Protein AF-N8VJD1-F1 (afdb_monomer_lite)

Secondary structure (DSSP, 8-state):
--HHHHHHHHHHHHHHSGGGGS-GGGTEETTTTEESSHHHHHHHHHHHHHHHHHHHHHHHHHHHHHHHHHHHHHHHHHTSPTT-----SS--HHHHHHHHHHHHHHHHTT----HHHHHHHHHHHHHHHHHTT--

Sequence (135 aa):
MDIQKEREEFELSFKETDFYKMNLVNCFCFIADRYVWDEVQAAWEMWQTAIARMKVQINTLDEMLLNQGEALAQAKTQAVPEGFVVVPKEPTDEMWSSGIDAYTDAMEDNKALPAASINDIYKAMIEAAQEQTND

Radius of gyration: 31.7 Å; chains: 1; bounding box: 65×32×77 Å

InterPro domains:
  IPR058601 Phage PhiTE, phiTE_015-like [PF26207] 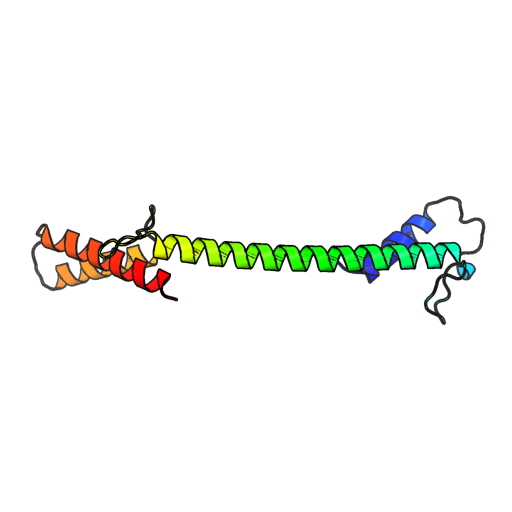(7-108)

Foldseek 3Di:
DDPVVVVVVVVVVVVPDPPPVDDPVQQADPVVRAGNDVVVRVVVVVVVVVVVVVVVVVVVVVVVVVVVVVVVLVVVVVVAPPPDADDDPDQDPQLVVQLVVLLVVCVVVVVPDDVVSNVSSVVSSRVSVVVVSVD

Organism: NCBI:txid70346

pLDDT: mean 77.65, std 11.92, range [39.59, 93.94]

Structure (mmCIF, N/CA/C/O backbone):
data_AF-N8VJD1-F1
#
_entry.id   AF-N8VJD1-F1
#
loop_
_atom_site.group_PDB
_atom_site.id
_atom_site.type_symbol
_atom_site.label_atom_id
_atom_site.label_alt_id
_atom_site.label_comp_id
_atom_site.label_asym_id
_atom_site.label_entity_id
_atom_site.label_seq_id
_atom_site.pdbx_PDB_ins_code
_atom_site.Cartn_x
_atom_site.Cartn_y
_atom_site.Cartn_z
_atom_site.occupancy
_atom_site.B_iso_or_equiv
_atom_site.auth_seq_id
_atom_site.auth_comp_id
_atom_site.auth_asym_id
_atom_site.auth_atom_id
_atom_site.pdbx_PDB_model_num
ATOM 1 N N . MET A 1 1 ? 7.849 5.106 -7.343 1.00 66.00 1 MET A N 1
ATOM 2 C CA . MET A 1 1 ? 9.012 4.702 -8.160 1.00 66.00 1 MET A CA 1
ATOM 3 C C . MET A 1 1 ? 9.124 5.672 -9.319 1.00 66.00 1 MET A C 1
ATOM 5 O O . MET A 1 1 ? 8.161 5.785 -10.076 1.00 66.00 1 MET A O 1
ATOM 9 N N . ASP A 1 2 ? 10.232 6.404 -9.389 1.00 82.62 2 ASP A N 1
ATOM 10 C CA . ASP A 1 2 ? 10.493 7.427 -10.404 1.00 82.62 2 ASP A CA 1
ATOM 11 C C . ASP A 1 2 ? 11.299 6.808 -11.553 1.00 82.62 2 ASP A C 1
ATOM 13 O O . ASP A 1 2 ? 12.456 6.432 -11.382 1.00 82.62 2 ASP A O 1
ATOM 17 N N . ILE A 1 3 ? 10.656 6.668 -12.711 1.00 74.19 3 ILE A N 1
ATOM 18 C CA . ILE A 1 3 ? 11.227 5.989 -13.881 1.00 74.19 3 ILE A CA 1
ATOM 19 C C . ILE A 1 3 ? 12.392 6.791 -14.469 1.00 74.19 3 ILE A C 1
ATOM 21 O O . ILE A 1 3 ? 13.333 6.200 -14.996 1.00 74.19 3 ILE A O 1
ATOM 25 N N . GLN A 1 4 ? 12.354 8.122 -14.363 1.00 78.25 4 GLN A N 1
ATOM 26 C CA . GLN A 1 4 ? 13.412 8.971 -14.896 1.00 78.25 4 GLN A CA 1
ATOM 27 C C . GLN A 1 4 ? 14.697 8.784 -14.092 1.00 78.25 4 GLN A C 1
ATOM 29 O O . GLN A 1 4 ? 15.771 8.619 -14.662 1.00 78.25 4 GLN A O 1
ATOM 34 N N . LYS A 1 5 ? 14.562 8.702 -12.766 1.00 88.19 5 LYS A N 1
ATOM 35 C CA . LYS A 1 5 ? 15.685 8.438 -11.870 1.00 88.19 5 LYS A CA 1
ATOM 36 C C . LYS A 1 5 ? 16.297 7.049 -12.088 1.00 88.19 5 LYS A C 1
ATOM 38 O O . LYS A 1 5 ? 17.514 6.930 -12.169 1.00 88.19 5 LYS A O 1
ATOM 43 N N . GLU A 1 6 ? 15.480 6.001 -12.218 1.00 82.94 6 GLU A N 1
ATOM 44 C CA . GLU A 1 6 ? 15.999 4.643 -12.470 1.00 82.94 6 GLU A CA 1
ATOM 45 C C . GLU A 1 6 ? 16.696 4.534 -13.833 1.00 82.94 6 GLU A C 1
ATOM 47 O O . GLU A 1 6 ? 17.709 3.846 -13.961 1.00 82.94 6 GLU A O 1
ATOM 52 N N . ARG A 1 7 ? 16.210 5.267 -14.841 1.00 80.44 7 ARG A N 1
ATOM 53 C CA . ARG A 1 7 ? 16.892 5.399 -16.132 1.00 80.44 7 ARG A CA 1
ATOM 54 C C . ARG A 1 7 ? 18.255 6.081 -15.986 1.00 80.44 7 ARG A C 1
ATOM 56 O O . ARG A 1 7 ? 19.234 5.593 -16.542 1.00 80.44 7 ARG A O 1
ATOM 63 N N . GLU A 1 8 ? 18.336 7.174 -15.232 1.00 84.12 8 GLU A N 1
ATOM 64 C CA . GLU A 1 8 ? 19.597 7.881 -14.974 1.00 84.12 8 GLU A CA 1
ATOM 65 C C . GLU A 1 8 ? 20.619 6.995 -14.242 1.00 84.12 8 GLU A C 1
ATOM 67 O O . GLU A 1 8 ? 21.797 6.993 -14.598 1.00 84.12 8 GLU A O 1
ATOM 72 N N . GLU A 1 9 ? 20.176 6.202 -13.262 1.00 85.50 9 GLU A N 1
ATOM 73 C CA . GLU A 1 9 ? 21.017 5.238 -12.538 1.00 85.50 9 GLU A CA 1
ATOM 74 C C . GLU A 1 9 ? 21.482 4.086 -13.442 1.00 85.50 9 GLU A C 1
ATOM 76 O O . GLU A 1 9 ? 22.658 3.714 -13.421 1.00 85.50 9 GLU A O 1
ATOM 81 N N . PHE A 1 10 ? 20.597 3.561 -14.293 1.00 79.88 10 PHE A N 1
ATOM 82 C CA . PHE A 1 10 ? 20.950 2.562 -15.299 1.00 79.88 10 PHE A CA 1
ATOM 83 C C . PHE A 1 10 ? 22.002 3.112 -16.271 1.00 79.88 10 PHE A C 1
ATOM 85 O O . PHE A 1 10 ? 23.049 2.492 -16.457 1.00 79.88 10 PHE A O 1
ATOM 92 N N . GLU A 1 11 ? 21.797 4.314 -16.817 1.00 73.44 11 GLU A N 1
ATOM 93 C CA . GLU A 1 11 ? 22.758 5.001 -17.689 1.00 73.44 11 GLU A CA 1
ATOM 94 C C . GLU A 1 11 ? 24.095 5.312 -16.983 1.00 73.44 11 GLU A C 1
ATOM 96 O O . GLU A 1 11 ? 25.154 5.277 -17.618 1.00 73.44 11 GLU A O 1
ATOM 101 N N . LEU A 1 12 ? 24.076 5.596 -15.676 1.00 81.25 12 LEU A N 1
ATOM 102 C CA . LEU A 1 12 ? 25.278 5.787 -14.859 1.00 81.25 12 LEU A CA 1
ATOM 103 C C . LEU A 1 12 ? 26.046 4.476 -14.654 1.00 81.25 12 LEU A C 1
ATOM 105 O O . LEU A 1 12 ? 27.268 4.484 -14.747 1.00 81.25 12 LEU A O 1
ATOM 109 N N . SER A 1 13 ? 25.351 3.355 -14.450 1.00 76.44 13 SER A N 1
ATOM 110 C CA . SER A 1 13 ? 25.985 2.039 -14.288 1.00 76.44 13 SER A CA 1
ATOM 111 C C . SER A 1 13 ? 26.771 1.615 -15.528 1.00 76.44 13 SER A C 1
ATOM 113 O O . SER A 1 13 ? 27.829 0.995 -15.409 1.00 76.44 13 SER A O 1
ATOM 115 N N . PHE A 1 14 ? 26.317 2.029 -16.720 1.00 67.56 14 PHE A N 1
ATOM 116 C CA . PHE A 1 14 ? 27.133 1.876 -17.913 1.00 67.56 14 PHE A CA 1
ATOM 117 C C . PHE A 1 14 ? 28.430 2.651 -17.728 1.00 67.56 14 PHE A C 1
ATOM 119 O O . PHE A 1 14 ? 29.459 1.999 -17.820 1.00 67.56 14 PHE A O 1
ATOM 126 N N . LYS A 1 15 ? 28.408 3.946 -17.343 1.00 66.62 15 LYS A N 1
ATOM 127 C CA . LYS A 1 15 ? 29.587 4.855 -17.230 1.00 66.62 15 LYS A CA 1
ATOM 128 C C . LYS A 1 15 ? 30.773 4.297 -16.450 1.00 66.62 15 LYS A C 1
ATOM 130 O O . LYS A 1 15 ? 31.898 4.729 -16.687 1.00 66.62 15 LYS A O 1
ATOM 135 N N . GLU A 1 16 ? 30.530 3.341 -15.568 1.00 70.31 16 GLU A N 1
ATOM 136 C CA . GLU A 1 16 ? 31.531 2.732 -14.696 1.00 70.31 16 GLU A CA 1
ATOM 137 C C . GLU A 1 16 ? 32.146 1.433 -15.254 1.00 70.31 16 GLU A C 1
ATOM 139 O O . GLU A 1 16 ? 33.220 1.022 -14.818 1.00 70.31 16 GLU A O 1
ATOM 144 N N . THR A 1 17 ? 31.512 0.779 -16.231 1.00 62.62 17 THR A N 1
ATOM 145 C CA . THR A 1 17 ? 31.995 -0.482 -16.826 1.00 62.62 17 THR A CA 1
ATOM 146 C C . THR A 1 17 ? 32.899 -0.219 -18.025 1.00 62.62 17 THR A C 1
ATOM 148 O O . THR A 1 17 ? 32.482 0.487 -18.918 1.00 62.62 17 THR A O 1
ATOM 151 N N . ASP A 1 18 ? 34.087 -0.830 -18.134 1.00 57.50 18 ASP A N 1
ATOM 152 C CA . ASP A 1 18 ? 35.136 -0.606 -19.172 1.00 57.50 18 ASP A CA 1
ATOM 153 C C . ASP A 1 18 ? 34.720 -0.776 -20.669 1.00 57.50 18 ASP A C 1
ATOM 155 O O . ASP A 1 18 ? 35.545 -0.729 -21.586 1.00 57.50 18 ASP A O 1
ATOM 159 N N . PHE A 1 19 ? 33.423 -0.921 -20.946 1.00 54.84 19 PHE A N 1
ATOM 160 C CA . PHE A 1 19 ? 32.763 -0.807 -22.250 1.00 54.84 19 PHE A CA 1
ATOM 161 C C . PHE A 1 19 ? 32.973 0.576 -22.935 1.00 54.84 19 PHE A C 1
ATOM 163 O O . PHE A 1 19 ? 32.690 0.723 -24.124 1.00 54.84 19 PHE A O 1
ATOM 170 N N . TYR A 1 20 ? 33.539 1.575 -22.229 1.00 53.47 20 TYR A N 1
ATOM 171 C CA . TYR A 1 20 ? 33.726 2.995 -22.635 1.00 53.47 20 TYR A CA 1
ATOM 172 C C . TYR A 1 20 ? 34.718 3.273 -23.754 1.00 53.47 20 TYR A C 1
ATOM 174 O O . TYR A 1 20 ? 34.872 4.425 -24.167 1.00 53.47 20 TYR A O 1
ATOM 182 N N . LYS A 1 21 ? 35.384 2.259 -24.304 1.00 54.88 21 LYS A N 1
ATOM 183 C CA . LYS A 1 21 ? 36.213 2.478 -25.497 1.00 54.88 21 LYS A CA 1
ATOM 184 C C . LYS A 1 21 ? 35.382 2.701 -26.767 1.00 54.88 21 LYS A C 1
ATOM 186 O O . LYS A 1 21 ? 35.946 3.122 -27.774 1.00 54.88 21 LYS A O 1
ATOM 191 N N . MET A 1 22 ? 34.061 2.495 -26.728 1.00 52.66 22 MET A N 1
ATOM 192 C CA . MET A 1 22 ? 33.146 2.877 -27.806 1.00 52.66 22 MET A CA 1
ATOM 193 C C . MET A 1 22 ? 32.262 4.065 -27.398 1.00 52.66 22 MET A C 1
ATOM 195 O O . MET A 1 22 ? 31.471 4.009 -26.468 1.00 52.66 22 MET A O 1
ATOM 199 N N . ASN A 1 23 ? 32.457 5.160 -28.125 1.00 58.25 23 ASN A N 1
ATOM 200 C CA . ASN A 1 23 ? 31.817 6.473 -28.055 1.00 58.25 23 ASN A CA 1
ATOM 201 C C . ASN A 1 23 ? 30.340 6.484 -27.568 1.00 58.25 23 ASN A C 1
ATOM 203 O O . ASN A 1 23 ? 29.434 6.121 -28.317 1.00 58.25 23 ASN A O 1
ATOM 207 N N . LEU A 1 24 ? 30.102 6.998 -26.350 1.00 52.69 24 LEU A N 1
ATOM 208 C CA . LEU A 1 24 ? 28.784 7.241 -25.716 1.00 52.69 24 LEU A CA 1
ATOM 209 C C . LEU A 1 24 ? 27.759 7.952 -26.613 1.00 52.69 24 LEU A C 1
ATOM 211 O O . LEU A 1 24 ? 26.556 7.774 -26.439 1.00 52.69 24 LEU A O 1
ATOM 215 N N . VAL A 1 25 ? 28.235 8.751 -27.572 1.00 54.75 25 VAL A N 1
ATOM 216 C CA . VAL A 1 25 ? 27.403 9.486 -28.539 1.00 54.75 25 VAL A CA 1
ATOM 217 C C . VAL A 1 25 ? 26.523 8.540 -29.377 1.00 54.75 25 VAL A C 1
ATOM 219 O O . VAL A 1 25 ? 25.526 8.976 -29.942 1.00 54.75 25 VAL A O 1
ATOM 222 N N . ASN A 1 26 ? 26.841 7.241 -29.412 1.00 60.66 26 ASN A N 1
ATOM 223 C CA . ASN A 1 26 ? 26.168 6.256 -30.254 1.00 60.66 26 ASN A CA 1
ATOM 224 C C . ASN A 1 26 ? 25.273 5.256 -29.507 1.00 60.66 26 ASN A C 1
ATOM 226 O O . ASN A 1 26 ? 24.785 4.346 -30.165 1.00 60.66 26 ASN A O 1
ATOM 230 N N . CYS A 1 27 ? 25.057 5.361 -28.189 1.00 68.88 27 CYS A N 1
ATOM 231 C CA . CYS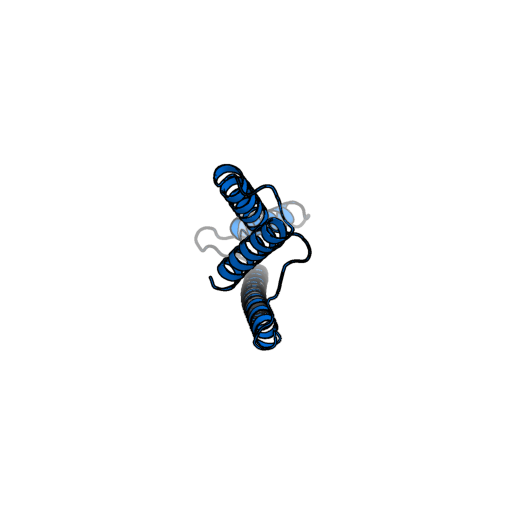 A 1 27 ? 24.271 4.352 -27.453 1.00 68.88 27 CYS A CA 1
ATOM 232 C C . CYS A 1 27 ? 22.801 4.745 -27.249 1.00 68.88 27 CYS A C 1
ATOM 234 O O . CYS A 1 27 ? 21.933 3.875 -27.285 1.00 68.88 27 CYS A O 1
ATOM 236 N N . PHE A 1 28 ? 22.507 6.038 -27.082 1.00 72.06 28 PHE A N 1
ATOM 237 C CA . PHE A 1 28 ? 21.145 6.557 -26.932 1.00 72.06 28 PHE A CA 1
ATOM 238 C C . PHE A 1 28 ? 20.898 7.720 -27.895 1.00 72.06 28 PHE A C 1
ATOM 240 O O . PHE A 1 28 ? 21.647 8.696 -27.918 1.00 72.06 28 PHE A O 1
ATOM 247 N N . CYS A 1 29 ? 19.842 7.625 -28.698 1.00 74.69 29 CYS A N 1
ATOM 248 C CA . CYS A 1 29 ? 19.427 8.677 -29.611 1.00 74.69 29 CYS A CA 1
ATOM 249 C C . CYS A 1 29 ? 18.390 9.565 -28.923 1.00 74.69 29 CYS A C 1
ATOM 251 O O . CYS A 1 29 ? 17.211 9.225 -28.886 1.00 74.69 29 CYS A O 1
ATOM 253 N N . PHE A 1 30 ? 18.810 10.731 -28.429 1.00 73.88 30 PHE A N 1
ATOM 254 C CA . PHE A 1 30 ? 17.910 11.694 -27.778 1.00 73.88 30 PHE A CA 1
ATOM 255 C C . PHE A 1 30 ? 16.802 12.222 -28.699 1.00 73.88 30 PHE A C 1
ATOM 257 O O . PHE A 1 30 ? 15.726 12.557 -28.223 1.00 73.88 30 PHE A O 1
ATOM 264 N N . ILE A 1 31 ? 17.042 12.277 -30.015 1.00 76.62 31 ILE A N 1
ATOM 265 C CA . ILE A 1 31 ? 16.034 12.731 -30.990 1.00 76.62 31 ILE A CA 1
ATOM 266 C C . ILE A 1 31 ? 14.903 11.706 -31.119 1.00 76.62 31 ILE A C 1
ATOM 268 O O . ILE A 1 31 ? 13.744 12.080 -31.266 1.00 76.62 31 ILE A O 1
ATOM 272 N N . ALA A 1 32 ? 15.245 10.419 -31.082 1.00 79.62 32 ALA A N 1
ATOM 273 C CA . ALA A 1 32 ? 14.292 9.326 -31.240 1.00 79.62 32 ALA A CA 1
ATOM 274 C C . ALA A 1 32 ? 13.846 8.712 -29.900 1.00 79.62 32 ALA A C 1
ATOM 276 O O . ALA A 1 32 ? 13.076 7.759 -29.918 1.00 79.62 32 ALA A O 1
ATOM 277 N N . ASP A 1 33 ? 14.362 9.225 -28.778 1.00 82.56 33 ASP A N 1
ATOM 278 C CA . ASP A 1 33 ? 14.176 8.725 -27.408 1.00 82.56 33 ASP A CA 1
ATOM 279 C C . ASP A 1 33 ? 14.268 7.190 -27.290 1.00 82.56 33 ASP A C 1
ATOM 281 O O . ASP A 1 33 ? 13.426 6.527 -26.691 1.00 82.56 33 ASP A O 1
ATOM 285 N N . ARG A 1 34 ? 15.314 6.610 -27.892 1.00 83.44 34 ARG A N 1
ATOM 286 C CA . ARG A 1 34 ? 15.580 5.162 -27.870 1.00 83.44 34 ARG A CA 1
ATOM 287 C C . ARG A 1 34 ? 17.064 4.851 -27.799 1.00 83.44 34 ARG A C 1
ATOM 289 O O . ARG A 1 34 ? 17.898 5.629 -28.273 1.00 83.44 34 ARG A O 1
ATOM 296 N N . TYR A 1 35 ? 17.390 3.659 -27.316 1.00 83.06 35 TYR A N 1
ATOM 297 C CA . TYR A 1 35 ? 18.722 3.104 -27.491 1.00 83.06 35 TYR A CA 1
ATOM 298 C C . TYR A 1 35 ? 18.974 2.803 -28.977 1.00 83.06 35 TYR A C 1
ATOM 300 O O . TYR A 1 35 ? 18.089 2.398 -29.741 1.00 83.06 35 TYR A O 1
ATOM 308 N N . VAL A 1 36 ? 20.198 3.090 -29.413 1.00 82.44 36 VAL A N 1
ATOM 309 C CA . VAL A 1 36 ? 20.642 2.897 -30.800 1.00 82.44 36 VAL A CA 1
ATOM 310 C C . VAL A 1 36 ? 20.872 1.415 -31.081 1.00 82.44 36 VAL A C 1
ATOM 312 O O . VAL A 1 36 ? 20.634 0.968 -32.198 1.00 82.44 36 VAL A O 1
ATOM 315 N N . TRP A 1 37 ? 21.308 0.657 -30.074 1.00 82.75 37 TRP A N 1
ATOM 316 C CA . TRP A 1 37 ? 21.485 -0.789 -30.165 1.00 82.75 37 TRP A CA 1
ATOM 317 C C . TRP A 1 37 ? 20.184 -1.500 -29.823 1.00 82.75 37 TRP A C 1
ATOM 319 O O . TRP A 1 37 ? 19.624 -1.299 -28.742 1.00 82.75 37 TRP A O 1
ATOM 329 N N . ASP A 1 38 ? 19.719 -2.332 -30.749 1.00 85.69 38 ASP A N 1
ATOM 330 C CA . ASP A 1 38 ? 18.425 -2.998 -30.644 1.00 85.69 38 ASP A CA 1
ATOM 331 C C . ASP A 1 38 ? 18.382 -3.969 -29.453 1.00 85.69 38 ASP A C 1
ATOM 333 O O . ASP A 1 38 ? 17.343 -4.097 -28.814 1.00 85.69 38 ASP A O 1
ATOM 337 N N . GLU 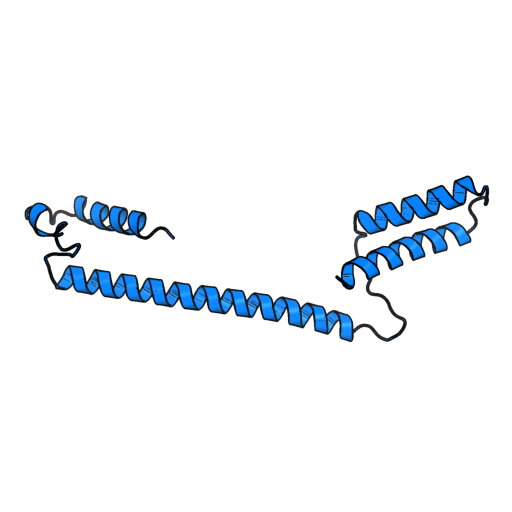A 1 39 ? 19.503 -4.593 -29.076 1.00 84.25 39 GLU A N 1
ATOM 338 C CA . GLU A 1 39 ? 19.573 -5.473 -27.904 1.00 84.25 39 GLU A CA 1
ATOM 339 C C . GLU A 1 39 ? 19.373 -4.704 -26.595 1.00 84.25 39 GLU A C 1
ATOM 341 O O . GLU A 1 39 ? 18.680 -5.174 -25.692 1.00 84.25 39 GLU A O 1
ATOM 346 N N . VAL A 1 40 ? 19.957 -3.505 -26.496 1.00 81.75 40 VAL A N 1
ATOM 347 C CA . VAL A 1 40 ? 19.820 -2.641 -25.314 1.00 81.75 40 VAL A CA 1
ATOM 348 C C . VAL A 1 40 ? 18.407 -2.069 -25.247 1.00 81.75 40 VAL A C 1
ATOM 350 O O . VAL A 1 40 ? 17.803 -2.065 -24.176 1.00 81.75 40 VAL A O 1
ATOM 353 N N . GLN A 1 41 ? 17.851 -1.661 -26.391 1.00 87.94 41 GLN A N 1
ATOM 354 C CA . GLN A 1 41 ? 16.462 -1.217 -26.482 1.00 87.94 41 GLN A CA 1
ATOM 355 C C . GLN A 1 41 ? 15.495 -2.332 -26.064 1.00 87.94 41 GLN A C 1
ATOM 357 O O . GLN A 1 41 ? 14.619 -2.102 -25.234 1.00 87.94 41 GLN A O 1
ATOM 362 N N . ALA A 1 42 ? 15.685 -3.550 -26.574 1.00 88.69 42 ALA A N 1
ATOM 363 C CA . ALA A 1 42 ? 14.846 -4.691 -26.231 1.00 88.69 42 ALA A CA 1
ATOM 364 C C . ALA A 1 42 ? 14.937 -5.040 -24.737 1.00 88.69 42 ALA A C 1
ATOM 366 O O . ALA A 1 42 ? 13.914 -5.281 -24.097 1.00 88.69 42 ALA A O 1
ATOM 367 N N . ALA A 1 43 ? 16.141 -5.033 -24.155 1.00 85.19 43 ALA A N 1
ATOM 368 C CA . ALA A 1 43 ? 16.321 -5.268 -22.724 1.00 85.19 43 ALA A CA 1
ATOM 369 C C . ALA A 1 43 ? 15.616 -4.198 -21.872 1.00 85.19 43 ALA A C 1
ATOM 371 O O . ALA A 1 43 ? 14.960 -4.529 -20.881 1.00 85.19 43 ALA A O 1
ATOM 372 N N . TRP A 1 44 ? 15.702 -2.930 -22.281 1.00 86.75 44 TRP A N 1
ATOM 373 C CA . TRP A 1 44 ? 15.014 -1.823 -21.623 1.00 86.75 44 TRP A CA 1
ATOM 374 C C . TRP A 1 44 ? 13.487 -1.970 -21.689 1.00 86.75 44 TRP A C 1
ATOM 376 O O . TRP A 1 44 ? 12.813 -1.881 -20.663 1.00 86.75 44 TRP A O 1
ATOM 386 N N . GLU A 1 45 ? 12.929 -2.287 -22.858 1.00 91.19 45 GLU A N 1
ATOM 387 C CA . GLU A 1 45 ? 11.486 -2.508 -23.035 1.00 91.19 45 GLU A CA 1
ATOM 388 C C . GLU A 1 45 ? 10.971 -3.707 -22.220 1.00 91.19 45 GLU A C 1
ATOM 390 O O . GLU A 1 45 ? 9.894 -3.646 -21.610 1.00 91.19 45 GLU A O 1
ATOM 395 N N . MET A 1 46 ? 11.749 -4.795 -22.150 1.00 90.19 46 MET A N 1
ATOM 396 C CA . MET A 1 46 ? 11.435 -5.950 -21.303 1.00 90.19 46 MET A CA 1
ATOM 397 C C . MET A 1 46 ? 11.395 -5.563 -19.824 1.00 90.19 46 MET A C 1
ATOM 399 O O . MET A 1 46 ? 10.469 -5.952 -19.107 1.00 90.19 46 MET A O 1
ATOM 403 N N . TRP A 1 47 ? 12.368 -4.775 -19.370 1.00 89.56 47 TRP A N 1
ATOM 404 C CA . TRP A 1 47 ? 12.413 -4.277 -18.001 1.00 89.56 47 TRP A CA 1
ATOM 405 C C . TRP A 1 47 ? 11.219 -3.362 -17.687 1.00 89.56 47 TRP A C 1
ATOM 407 O O . TRP A 1 47 ? 10.520 -3.592 -16.698 1.00 89.56 47 TRP A O 1
ATOM 417 N N . GLN A 1 48 ? 10.896 -2.406 -18.565 1.00 88.00 48 GLN A N 1
ATOM 418 C CA . GLN A 1 48 ? 9.725 -1.533 -18.406 1.00 88.00 48 GLN A CA 1
ATOM 419 C C . GLN A 1 48 ? 8.421 -2.338 -18.314 1.00 88.00 48 GLN A C 1
ATOM 421 O O . GLN A 1 48 ? 7.574 -2.070 -17.457 1.00 88.00 48 GLN A O 1
ATOM 426 N N . THR A 1 49 ? 8.278 -3.367 -19.153 1.00 93.94 49 THR A N 1
ATOM 427 C CA . THR A 1 49 ? 7.121 -4.271 -19.140 1.00 93.94 49 THR A CA 1
ATOM 428 C C . THR A 1 49 ? 7.025 -5.044 -17.823 1.00 93.94 49 THR A C 1
ATOM 430 O O . THR A 1 49 ? 5.939 -5.168 -17.249 1.00 93.94 49 THR A O 1
ATOM 433 N N . ALA A 1 50 ? 8.152 -5.542 -17.308 1.00 90.75 50 ALA A N 1
ATOM 434 C CA . ALA A 1 50 ? 8.199 -6.237 -16.026 1.00 90.75 50 ALA A CA 1
ATOM 435 C C . ALA A 1 50 ? 7.784 -5.316 -14.866 1.00 90.75 50 ALA A C 1
ATOM 437 O O . ALA A 1 50 ? 6.948 -5.705 -14.048 1.00 90.75 50 ALA A O 1
ATOM 438 N N . ILE A 1 51 ? 8.287 -4.079 -14.838 1.00 90.38 51 ILE A N 1
ATOM 439 C CA . ILE A 1 51 ? 7.918 -3.075 -13.832 1.00 90.38 51 ILE A CA 1
ATOM 440 C C . ILE A 1 51 ? 6.428 -2.730 -13.907 1.00 90.38 51 ILE A C 1
ATOM 442 O O . ILE A 1 51 ? 5.756 -2.678 -12.875 1.00 90.38 51 ILE A O 1
ATOM 446 N N . ALA A 1 52 ? 5.882 -2.525 -15.109 1.00 90.25 52 ALA A N 1
ATOM 447 C CA . ALA A 1 52 ? 4.458 -2.255 -15.289 1.00 90.25 52 ALA A CA 1
ATOM 448 C C . ALA A 1 52 ? 3.595 -3.408 -14.750 1.00 90.25 52 ALA A C 1
ATOM 450 O O . ALA A 1 52 ? 2.635 -3.175 -14.014 1.00 90.25 52 ALA A O 1
ATOM 451 N N . ARG A 1 53 ? 3.981 -4.658 -15.035 1.00 91.25 53 ARG A N 1
ATOM 452 C CA . ARG A 1 53 ? 3.300 -5.848 -14.511 1.00 91.25 53 ARG A CA 1
ATOM 453 C C . ARG A 1 53 ? 3.356 -5.924 -12.986 1.00 91.25 53 ARG A C 1
ATOM 455 O O . ARG A 1 53 ? 2.337 -6.214 -12.365 1.00 91.25 53 ARG A O 1
ATOM 462 N N . MET A 1 54 ? 4.516 -5.656 -12.386 1.00 89.94 54 MET A N 1
ATOM 463 C CA . MET A 1 54 ? 4.667 -5.656 -10.928 1.00 89.94 54 MET A CA 1
ATOM 464 C C . MET A 1 54 ? 3.792 -4.588 -10.268 1.00 89.94 54 MET A C 1
ATOM 466 O O . MET A 1 54 ? 3.129 -4.877 -9.279 1.00 89.94 54 MET A O 1
ATOM 470 N N . LYS A 1 55 ? 3.722 -3.379 -10.839 1.00 88.12 55 LYS A N 1
ATOM 471 C CA . LYS A 1 55 ? 2.850 -2.306 -10.331 1.00 88.12 55 LYS A CA 1
ATOM 472 C C . LYS A 1 55 ? 1.377 -2.710 -10.338 1.00 88.12 55 LYS A C 1
ATOM 474 O O . LYS A 1 55 ? 0.689 -2.487 -9.351 1.00 88.12 55 LYS A O 1
ATOM 479 N N . VAL A 1 56 ? 0.907 -3.347 -11.414 1.00 91.56 56 VAL A N 1
ATOM 480 C CA . VAL A 1 56 ? -0.471 -3.860 -11.478 1.00 91.56 56 VAL A CA 1
ATOM 481 C C . VAL A 1 56 ? -0.717 -4.897 -10.382 1.00 91.56 56 VAL A C 1
ATOM 483 O O . VAL A 1 56 ? -1.722 -4.810 -9.689 1.00 91.56 56 VAL A O 1
ATOM 486 N N . GLN A 1 57 ? 0.212 -5.837 -10.178 1.00 89.81 57 GLN A N 1
ATOM 487 C CA . GLN A 1 57 ? 0.081 -6.851 -9.126 1.00 89.81 57 GLN A CA 1
ATOM 488 C C . GLN A 1 57 ? 0.034 -6.246 -7.721 1.00 89.81 57 GLN A C 1
ATOM 490 O O . GLN A 1 57 ? -0.772 -6.693 -6.911 1.00 89.81 57 GLN A O 1
ATOM 495 N N . ILE A 1 58 ? 0.867 -5.240 -7.438 1.00 89.00 58 ILE A N 1
ATOM 496 C CA . ILE A 1 58 ? 0.857 -4.527 -6.153 1.00 89.00 58 ILE A CA 1
ATOM 497 C C . ILE A 1 58 ? -0.502 -3.864 -5.933 1.00 89.00 58 ILE A C 1
ATOM 499 O O . ILE A 1 58 ? -1.131 -4.122 -4.915 1.00 89.00 58 ILE A O 1
ATOM 503 N N . ASN A 1 59 ? -1.002 -3.113 -6.916 1.00 87.69 59 ASN A N 1
ATOM 504 C CA . ASN A 1 59 ? -2.300 -2.449 -6.796 1.00 87.69 59 ASN A CA 1
ATOM 505 C C . ASN A 1 59 ? -3.440 -3.457 -6.564 1.00 87.69 59 ASN A C 1
ATOM 507 O O . ASN A 1 59 ? -4.304 -3.229 -5.726 1.00 87.69 59 ASN A O 1
ATOM 511 N N . THR A 1 60 ? -3.424 -4.603 -7.255 1.00 92.81 60 THR A N 1
ATOM 512 C CA . THR A 1 60 ? -4.405 -5.672 -7.017 1.00 92.81 60 THR A CA 1
ATOM 513 C C . THR A 1 60 ? -4.302 -6.245 -5.602 1.00 92.81 60 THR A C 1
ATOM 515 O O . THR A 1 60 ? -5.325 -6.536 -4.989 1.00 92.81 60 THR A O 1
ATOM 518 N N . LEU A 1 61 ? -3.091 -6.417 -5.062 1.00 91.69 61 LEU A N 1
ATOM 519 C CA . LEU A 1 61 ? -2.913 -6.886 -3.686 1.00 91.69 61 LEU A CA 1
ATOM 520 C C . LEU A 1 61 ? -3.409 -5.857 -2.668 1.00 91.69 61 LEU A C 1
ATOM 522 O O . LEU A 1 61 ? -4.048 -6.255 -1.697 1.00 91.69 61 LEU A O 1
ATOM 526 N N . ASP A 1 62 ? -3.166 -4.569 -2.904 1.00 89.25 62 ASP A N 1
ATOM 527 C CA . ASP A 1 62 ? -3.661 -3.487 -2.048 1.00 89.25 62 ASP A CA 1
ATOM 528 C C . ASP A 1 62 ? -5.198 -3.469 -2.021 1.00 89.25 62 ASP A C 1
ATOM 530 O O . ASP A 1 62 ? -5.800 -3.428 -0.948 1.00 89.25 62 ASP A O 1
ATOM 534 N N . GLU A 1 63 ? -5.846 -3.605 -3.183 1.00 91.12 63 GLU A N 1
ATOM 535 C CA . GLU A 1 63 ? -7.306 -3.729 -3.278 1.00 91.12 63 GLU A CA 1
ATOM 536 C C . GLU A 1 63 ? -7.827 -4.986 -2.560 1.00 91.12 63 GLU A C 1
ATOM 538 O O . GLU A 1 63 ? -8.829 -4.935 -1.846 1.00 91.12 63 GLU A O 1
ATOM 543 N N . MET A 1 64 ? -7.152 -6.131 -2.708 1.00 89.88 64 MET A N 1
ATOM 544 C CA . MET A 1 64 ? -7.531 -7.364 -2.007 1.00 89.88 64 MET A CA 1
ATOM 545 C C . MET A 1 64 ? -7.396 -7.232 -0.486 1.00 89.88 64 MET A C 1
ATOM 547 O O . MET A 1 64 ? -8.270 -7.701 0.244 1.00 89.88 64 MET A O 1
ATOM 551 N N . LEU A 1 65 ? -6.323 -6.599 -0.009 1.00 89.31 65 LEU A N 1
ATOM 552 C CA . LEU A 1 65 ? -6.088 -6.355 1.413 1.00 89.31 65 LEU A CA 1
ATOM 553 C C . LEU A 1 65 ? -7.141 -5.414 2.001 1.00 89.31 65 LEU A C 1
ATOM 555 O O . LEU A 1 65 ? -7.649 -5.685 3.090 1.00 89.31 65 LEU A O 1
ATOM 559 N N . LEU A 1 66 ? -7.512 -4.360 1.270 1.00 88.75 66 LEU A N 1
ATOM 560 C CA . LEU A 1 66 ? -8.570 -3.438 1.680 1.00 88.75 66 LEU A CA 1
ATOM 561 C C . LEU A 1 66 ? -9.912 -4.170 1.832 1.00 88.75 66 LEU A C 1
ATOM 563 O O . LEU A 1 66 ? -10.514 -4.146 2.906 1.00 88.75 66 LEU A O 1
ATOM 567 N N . ASN A 1 67 ? -10.313 -4.926 0.806 1.00 86.06 67 ASN A N 1
ATOM 568 C CA . ASN A 1 67 ? -11.552 -5.708 0.819 1.00 86.06 67 ASN A CA 1
ATOM 569 C C . ASN A 1 67 ? -11.578 -6.751 1.952 1.00 86.06 67 ASN A C 1
ATOM 571 O O . ASN A 1 67 ? -12.622 -7.014 2.550 1.00 86.06 67 ASN A O 1
ATOM 575 N N . GLN A 1 68 ? -10.432 -7.361 2.273 1.00 87.94 68 GLN A N 1
ATOM 576 C CA . GLN A 1 68 ? -10.336 -8.308 3.384 1.00 87.94 68 GLN A CA 1
ATOM 577 C C . GLN A 1 68 ? -10.516 -7.620 4.745 1.00 87.94 68 GLN A C 1
ATOM 579 O O . GLN A 1 68 ? -11.148 -8.193 5.636 1.00 87.94 68 GLN A O 1
ATOM 584 N N . GLY A 1 69 ? -9.977 -6.409 4.911 1.00 81.06 69 GLY A N 1
ATOM 585 C CA . GLY A 1 69 ? -10.166 -5.599 6.114 1.00 81.06 69 GLY A CA 1
ATOM 586 C C . GLY A 1 69 ? -11.637 -5.262 6.354 1.00 81.06 69 GLY A C 1
ATOM 587 O O . GLY A 1 69 ? -12.147 -5.487 7.453 1.00 81.06 69 GLY A O 1
ATOM 588 N N . GLU A 1 70 ? -12.337 -4.819 5.310 1.00 81.00 70 GLU A N 1
ATOM 589 C CA . GLU A 1 70 ? -13.772 -4.516 5.357 1.00 81.00 70 GLU A CA 1
ATOM 590 C C . GLU A 1 70 ? -14.614 -5.761 5.669 1.00 81.00 70 GLU A C 1
ATOM 592 O O . GLU A 1 70 ? -15.468 -5.737 6.558 1.00 81.00 70 GLU A O 1
ATOM 597 N N . ALA A 1 71 ? -14.329 -6.888 5.009 1.00 78.31 71 ALA A N 1
ATOM 598 C CA . ALA A 1 71 ? -15.025 -8.149 5.263 1.00 78.31 71 ALA A CA 1
ATOM 599 C C . ALA A 1 71 ? -14.816 -8.649 6.704 1.00 78.31 71 ALA A C 1
ATOM 601 O O . ALA A 1 71 ? -15.743 -9.167 7.330 1.00 78.31 71 ALA A O 1
ATOM 602 N N . LEU A 1 72 ? -13.610 -8.478 7.258 1.00 79.12 72 LEU A N 1
ATOM 603 C CA . LEU A 1 72 ? -13.317 -8.832 8.646 1.00 79.12 72 LEU A CA 1
ATOM 604 C C . LEU A 1 72 ? -14.066 -7.927 9.633 1.00 79.12 72 LEU A C 1
ATOM 606 O O . LEU A 1 72 ? -14.553 -8.421 10.651 1.00 79.12 72 LEU A O 1
ATOM 610 N N . ALA A 1 73 ? -14.160 -6.626 9.348 1.00 75.12 73 ALA A N 1
ATOM 611 C CA . ALA A 1 73 ? -14.928 -5.689 10.161 1.00 75.12 73 ALA A CA 1
ATOM 612 C C . ALA A 1 73 ? -16.417 -6.072 10.177 1.00 75.12 73 ALA A C 1
ATOM 614 O O . ALA A 1 73 ? -16.984 -6.267 11.250 1.00 75.12 73 ALA A O 1
ATOM 615 N N . GLN A 1 74 ? -17.013 -6.323 9.007 1.00 75.25 74 GLN A N 1
ATOM 616 C CA . GLN A 1 74 ? -18.410 -6.759 8.897 1.00 75.25 74 GLN A CA 1
ATOM 617 C C . GLN A 1 74 ? -18.680 -8.089 9.615 1.00 75.25 74 GLN A C 1
ATOM 619 O O . GLN A 1 74 ? -19.687 -8.229 10.314 1.00 75.25 74 GLN A O 1
ATOM 624 N N . ALA A 1 75 ? -17.775 -9.064 9.486 1.00 72.69 75 ALA A N 1
ATOM 625 C CA . ALA A 1 75 ? -17.904 -10.350 10.167 1.00 72.69 75 ALA A CA 1
ATOM 626 C C . ALA A 1 75 ? -17.870 -10.201 11.696 1.00 72.69 75 ALA A C 1
ATOM 628 O O . ALA A 1 75 ? -18.603 -10.898 12.399 1.00 72.69 75 ALA A O 1
ATOM 629 N N . LYS A 1 76 ? -17.055 -9.277 12.223 1.00 69.38 76 LYS A N 1
ATOM 630 C CA . LYS A 1 76 ? -17.033 -8.970 13.659 1.00 69.38 76 LYS A CA 1
ATOM 631 C C . LYS A 1 76 ? -18.349 -8.358 14.126 1.00 69.38 76 LYS A C 1
ATOM 633 O O . LYS A 1 76 ? -18.816 -8.754 15.187 1.00 69.38 76 LYS A O 1
ATOM 638 N N . THR A 1 77 ? -18.965 -7.477 13.339 1.00 67.56 77 THR A N 1
ATOM 639 C CA . THR A 1 77 ? -20.267 -6.874 13.665 1.00 67.56 77 THR A CA 1
ATOM 640 C C . THR A 1 77 ? -21.395 -7.911 13.669 1.00 67.56 77 THR A C 1
ATOM 642 O O . THR A 1 77 ? -22.223 -7.908 14.572 1.00 67.56 77 THR A O 1
ATOM 645 N N . GLN A 1 78 ? -21.403 -8.858 12.721 1.00 68.19 78 GLN A N 1
ATOM 646 C CA . GLN A 1 78 ? -22.400 -9.942 12.694 1.00 68.19 78 GLN A CA 1
ATOM 647 C C . GLN A 1 78 ? -22.206 -11.003 13.786 1.00 68.19 78 GLN A C 1
ATOM 649 O O . GLN A 1 78 ? -23.160 -11.692 14.142 1.00 68.19 78 GLN A O 1
ATOM 654 N N . ALA A 1 79 ? -20.991 -11.166 14.312 1.00 72.94 79 ALA A N 1
ATOM 655 C CA . ALA A 1 79 ? -20.703 -12.147 15.357 1.00 72.94 79 ALA A CA 1
ATOM 656 C C . ALA A 1 79 ? -21.182 -11.715 16.755 1.00 72.94 79 ALA A C 1
ATOM 658 O O . ALA A 1 79 ? -21.131 -12.522 17.686 1.00 72.94 79 ALA A O 1
ATOM 659 N N . VAL A 1 80 ? -21.633 -10.467 16.918 1.00 69.94 80 VAL A N 1
ATOM 660 C CA . VAL A 1 80 ? -22.166 -9.949 18.181 1.00 69.94 80 VAL A CA 1
ATOM 661 C C . VAL A 1 80 ? -23.623 -10.393 18.316 1.00 69.94 80 VAL A C 1
ATOM 663 O O . VAL A 1 80 ? -24.449 -10.005 17.490 1.00 69.94 80 VAL A O 1
ATOM 666 N N . PRO A 1 81 ? -23.978 -11.208 19.326 1.00 78.06 81 PRO A N 1
ATOM 667 C CA . PRO A 1 81 ? -25.368 -11.584 19.539 1.00 78.06 81 PRO A CA 1
ATOM 668 C C . PRO A 1 81 ? -26.240 -10.356 19.817 1.00 78.06 81 PRO A C 1
ATOM 670 O O . PRO A 1 81 ? -25.789 -9.385 20.427 1.00 78.06 81 PRO A O 1
ATOM 673 N N . GLU A 1 82 ? -27.509 -10.422 19.418 1.00 73.69 82 GLU A N 1
ATOM 674 C CA . GLU A 1 82 ? -28.477 -9.359 19.690 1.00 73.69 82 GLU A CA 1
ATOM 675 C C . GLU A 1 82 ? -28.559 -9.078 21.204 1.00 73.69 82 GLU A C 1
ATOM 677 O O . GLU A 1 82 ? -28.677 -9.998 22.017 1.00 73.69 82 GLU A O 1
ATOM 682 N N . GLY A 1 83 ? -28.438 -7.802 21.588 1.00 74.81 83 GLY A N 1
ATOM 683 C CA . GLY A 1 83 ? -28.384 -7.364 22.990 1.00 74.81 83 GLY A CA 1
ATOM 684 C C . GLY A 1 83 ? -26.983 -7.310 23.617 1.00 74.81 83 GLY A C 1
ATOM 685 O O . GLY A 1 83 ? -26.869 -6.931 24.782 1.00 74.81 83 GLY A O 1
ATOM 686 N N . PHE A 1 84 ? -25.923 -7.646 22.875 1.00 74.56 84 PHE A N 1
ATOM 687 C CA . PHE A 1 84 ? -24.530 -7.475 23.304 1.00 74.56 84 PHE A CA 1
ATOM 688 C C . PHE A 1 84 ? -23.849 -6.335 22.538 1.00 74.56 84 PHE A C 1
ATOM 690 O O . PHE A 1 84 ? -24.208 -6.029 21.404 1.00 74.56 84 PHE A O 1
ATOM 697 N N . VAL A 1 85 ? -22.850 -5.709 23.166 1.00 73.94 85 VAL A N 1
ATOM 698 C CA . VAL A 1 85 ? -22.065 -4.609 22.586 1.00 73.94 85 VAL A CA 1
ATOM 699 C C . VAL A 1 85 ? -20.587 -4.971 22.616 1.00 73.94 85 VAL A C 1
ATOM 701 O O . VAL A 1 85 ? -20.094 -5.497 23.616 1.00 73.94 85 VAL A O 1
ATOM 704 N N . VAL A 1 86 ? -19.874 -4.701 21.522 1.00 75.31 86 VAL A N 1
ATOM 705 C CA . VAL A 1 86 ? -18.415 -4.848 21.472 1.00 75.31 86 VAL A CA 1
ATOM 706 C C . VAL A 1 86 ? -17.791 -3.594 22.052 1.00 75.31 86 VAL A C 1
ATOM 708 O O . VAL A 1 86 ? -17.945 -2.510 21.504 1.00 75.31 86 VAL A O 1
ATOM 711 N N . VAL A 1 87 ? -17.071 -3.759 23.157 1.00 77.12 87 VAL A N 1
ATOM 712 C CA . VAL A 1 87 ? -16.344 -2.673 23.813 1.00 77.12 87 VAL A CA 1
ATOM 713 C C . VAL A 1 87 ? -14.844 -2.908 23.611 1.00 77.12 87 VAL A C 1
ATOM 715 O O . VAL A 1 87 ? -14.373 -4.028 23.854 1.00 77.12 87 VAL A O 1
ATOM 718 N N . PRO A 1 88 ? -14.075 -1.900 23.159 1.00 77.06 88 PRO A N 1
ATOM 719 C CA . PRO A 1 88 ? -12.622 -1.981 23.102 1.00 77.06 88 PRO A CA 1
ATOM 720 C C . PRO A 1 88 ? -12.022 -2.374 24.457 1.00 77.06 88 PRO A C 1
ATOM 722 O O . PRO A 1 88 ? -12.512 -1.983 25.514 1.00 77.06 88 PRO A O 1
ATOM 725 N N . LYS A 1 89 ? -10.932 -3.152 24.436 1.00 81.88 89 LYS A N 1
ATOM 726 C CA . LYS A 1 89 ? -10.247 -3.562 25.674 1.00 81.88 89 LYS A CA 1
ATOM 727 C C . LYS A 1 89 ? -9.650 -2.364 26.424 1.00 8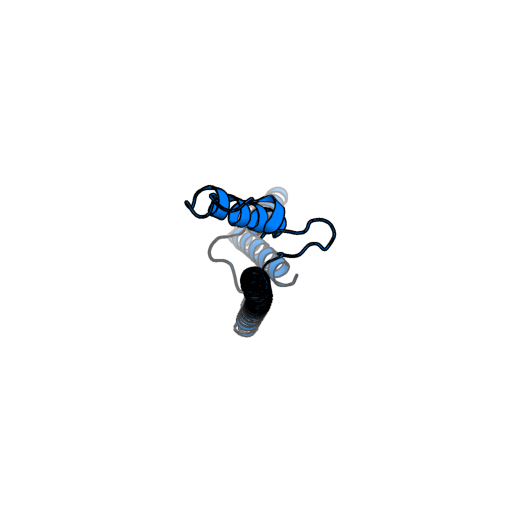1.88 89 LYS A C 1
ATOM 729 O O . LYS A 1 89 ? -9.602 -2.382 27.651 1.00 81.88 89 LYS A O 1
ATOM 734 N N . GLU A 1 90 ? -9.190 -1.361 25.684 1.00 85.75 90 GLU A N 1
ATOM 735 C CA . GLU A 1 90 ? -8.739 -0.075 26.210 1.00 85.75 90 GLU A CA 1
ATOM 736 C C . GLU A 1 90 ? -9.721 1.003 25.730 1.00 85.75 90 GLU A C 1
ATOM 738 O O . GLU A 1 90 ? -9.989 1.048 24.527 1.00 85.75 90 GLU A O 1
ATOM 743 N N . PRO A 1 91 ? -10.289 1.825 26.632 1.00 85.56 91 PRO A N 1
ATOM 744 C CA . PRO A 1 91 ? -11.182 2.915 26.252 1.00 85.56 91 PRO A CA 1
ATOM 745 C C . PRO A 1 91 ? -10.497 3.880 25.283 1.00 85.56 91 PRO A C 1
ATOM 747 O O . PRO A 1 91 ? -9.326 4.210 25.470 1.00 85.56 91 PRO A O 1
ATOM 750 N N . THR A 1 92 ? -11.223 4.344 24.269 1.00 88.00 92 THR A N 1
ATOM 751 C CA . THR A 1 92 ? -10.744 5.425 23.399 1.00 88.00 92 THR A CA 1
ATOM 752 C C . THR A 1 92 ? -10.841 6.770 24.122 1.00 88.00 92 THR A C 1
ATOM 754 O O . THR A 1 92 ? -11.575 6.897 25.105 1.00 88.00 92 THR A O 1
ATOM 757 N N . ASP A 1 93 ? -10.125 7.788 23.634 1.00 89.88 93 ASP A N 1
ATOM 758 C CA . ASP A 1 93 ? -10.171 9.140 24.216 1.00 89.88 93 ASP A CA 1
ATOM 759 C C . ASP A 1 93 ? -11.603 9.690 24.271 1.00 89.88 93 ASP A C 1
ATOM 761 O O . ASP A 1 93 ? -11.992 10.301 25.261 1.00 89.88 93 ASP A O 1
ATOM 765 N N . GLU A 1 94 ? -12.408 9.403 23.247 1.00 87.62 94 GLU A N 1
ATOM 766 C CA . GLU A 1 94 ? -13.811 9.814 23.174 1.00 87.62 94 GLU A CA 1
ATOM 767 C C . GLU A 1 94 ? -14.674 9.095 24.216 1.00 87.62 94 GLU A C 1
ATOM 769 O O . GLU A 1 94 ? -15.412 9.753 24.943 1.00 87.62 94 GLU A O 1
ATOM 774 N N . MET A 1 95 ? -14.503 7.775 24.394 1.00 89.81 95 MET A N 1
ATOM 775 C CA . MET A 1 95 ? -15.152 7.054 25.499 1.00 89.81 95 MET A CA 1
ATOM 776 C C . MET A 1 95 ? -14.776 7.679 26.848 1.00 89.81 95 MET A C 1
ATOM 778 O O . MET A 1 95 ? -15.626 7.851 27.719 1.00 89.81 95 MET A O 1
ATOM 782 N N . TRP A 1 96 ? -13.504 8.039 27.028 1.00 89.88 96 TRP A N 1
ATOM 783 C CA . TRP A 1 96 ? -13.014 8.697 28.238 1.00 89.88 96 TRP A CA 1
ATOM 784 C C . TRP A 1 96 ? -13.654 10.062 28.470 1.00 89.88 96 TRP A C 1
ATOM 786 O O . TRP A 1 96 ? -14.112 10.325 29.582 1.00 89.88 96 TRP A O 1
ATOM 796 N N . SER A 1 97 ? -13.742 10.894 27.435 1.00 89.69 97 SER A N 1
ATOM 797 C CA . SER A 1 97 ? -14.429 12.182 27.495 1.00 89.69 97 SER A CA 1
ATOM 798 C C . SER A 1 97 ? -15.901 12.016 27.865 1.00 89.69 97 SER A C 1
ATOM 800 O O . SER A 1 97 ? -16.331 12.600 28.855 1.00 89.69 97 SER A O 1
ATOM 802 N N . SER A 1 98 ? -16.641 11.135 27.186 1.00 88.38 98 SER A N 1
ATOM 803 C CA . SER A 1 98 ? -18.060 10.898 27.486 1.00 88.38 98 SER A CA 1
ATOM 804 C C . SER A 1 98 ? -18.287 10.390 28.912 1.00 88.38 98 SER A C 1
ATOM 806 O O . SER A 1 98 ? -19.252 10.776 29.571 1.00 88.38 98 SER A O 1
ATOM 808 N N . GLY A 1 99 ? -17.384 9.550 29.428 1.00 87.81 99 GLY A N 1
ATOM 809 C CA . GLY A 1 99 ? -17.439 9.101 30.818 1.00 87.81 99 GLY A CA 1
ATOM 810 C C . GLY A 1 99 ? -17.195 10.230 31.829 1.00 87.81 99 GLY A C 1
ATOM 811 O O . GLY A 1 99 ? -17.853 10.281 32.869 1.00 87.81 99 GLY A O 1
ATOM 812 N N . ILE A 1 100 ? -16.266 11.143 31.535 1.00 87.06 100 ILE A N 1
ATOM 813 C CA . ILE A 1 100 ? -15.970 12.312 32.379 1.00 87.06 100 ILE A CA 1
ATOM 814 C C . ILE A 1 100 ? -17.132 13.312 32.361 1.00 87.06 100 ILE A C 1
ATOM 816 O O . ILE A 1 100 ? -17.484 13.850 33.414 1.00 87.06 100 ILE A O 1
ATOM 820 N N . ASP A 1 101 ? -17.749 13.528 31.203 1.00 87.12 101 ASP A N 1
ATOM 821 C CA . ASP A 1 101 ? -18.900 14.421 31.060 1.00 87.12 101 ASP A CA 1
ATOM 822 C C . ASP A 1 101 ? -20.079 13.897 31.891 1.00 87.12 101 ASP A C 1
ATOM 824 O O . ASP A 1 101 ? -20.591 14.605 32.758 1.00 87.12 101 ASP A O 1
ATOM 828 N N . ALA A 1 102 ? -20.398 12.602 31.770 1.00 84.31 102 ALA A N 1
ATOM 829 C CA . ALA A 1 102 ? -21.437 11.956 32.574 1.00 84.31 102 ALA A CA 1
ATOM 830 C C . ALA A 1 102 ? -21.172 12.042 34.091 1.00 84.31 102 ALA A C 1
ATOM 832 O O . ALA A 1 102 ? -22.098 12.208 34.890 1.00 84.31 102 ALA A O 1
ATOM 833 N N . TYR A 1 103 ? -19.906 11.943 34.511 1.00 82.62 103 TYR A N 1
ATOM 834 C CA . TYR A 1 103 ? -19.518 12.131 35.911 1.00 82.62 103 TYR A CA 1
ATOM 835 C C . TYR A 1 103 ? -19.749 13.573 36.385 1.00 82.62 103 TYR A C 1
ATOM 837 O O . TYR A 1 103 ? -20.235 13.794 37.498 1.00 82.62 103 TYR A O 1
ATOM 845 N N . THR A 1 104 ? -19.386 14.545 35.550 1.00 81.56 104 THR A N 1
ATOM 846 C CA . THR A 1 104 ? -19.482 15.973 35.871 1.00 81.56 104 THR A CA 1
ATOM 847 C C . THR A 1 104 ? -20.943 16.397 35.983 1.00 81.56 104 THR A C 1
ATOM 849 O O . THR A 1 104 ? -21.328 16.972 37.003 1.00 81.56 104 THR A O 1
ATOM 852 N N . ASP A 1 105 ? -21.778 15.989 35.027 1.00 79.06 105 ASP A N 1
ATOM 853 C CA . ASP A 1 105 ? -23.222 16.239 35.029 1.00 79.06 105 ASP A CA 1
ATOM 854 C C . ASP A 1 105 ? -23.895 15.679 36.294 1.00 79.06 105 ASP A C 1
ATOM 856 O O . ASP A 1 105 ? -24.718 16.335 36.939 1.00 79.06 105 ASP A O 1
ATOM 860 N N . ALA A 1 106 ? -23.502 14.473 36.720 1.00 73.44 106 ALA A N 1
ATOM 861 C CA . ALA A 1 106 ? -24.038 13.854 37.930 1.00 73.44 106 ALA A CA 1
ATOM 862 C C . ALA A 1 106 ? -23.653 14.608 39.220 1.00 73.44 106 ALA A C 1
ATOM 864 O O . ALA A 1 106 ? -24.417 14.593 40.194 1.00 73.44 106 ALA A O 1
ATOM 865 N N . MET A 1 107 ? -22.485 15.263 39.243 1.00 71.12 107 MET A N 1
ATOM 866 C CA . MET A 1 107 ? -22.048 16.098 40.365 1.00 71.12 107 MET A CA 1
ATOM 867 C C . MET A 1 107 ? -22.777 17.442 40.417 1.00 71.12 107 MET A C 1
ATOM 869 O O . MET A 1 107 ? -23.129 17.885 41.514 1.00 71.12 107 MET A O 1
ATOM 873 N N . GLU A 1 108 ? -23.029 18.073 39.270 1.00 71.44 108 GLU A N 1
ATOM 874 C CA . GLU A 1 108 ? -23.762 19.345 39.197 1.00 71.44 108 GLU A CA 1
ATOM 875 C C . GLU A 1 108 ? -25.214 19.202 39.682 1.00 71.44 108 GLU A C 1
ATOM 877 O O . GLU A 1 108 ? -25.734 20.078 40.376 1.00 71.44 108 GLU A O 1
ATOM 882 N N . ASP A 1 109 ? -25.820 18.037 39.450 1.00 66.25 109 ASP A N 1
ATOM 883 C CA . ASP A 1 109 ? -27.156 17.669 39.931 1.00 66.25 109 ASP A CA 1
ATOM 884 C C . ASP A 1 109 ? -27.245 17.387 41.450 1.00 66.25 109 ASP A C 1
ATOM 886 O O . ASP A 1 109 ? -28.317 17.048 41.965 1.00 66.25 109 ASP A O 1
ATOM 890 N N . ASN A 1 110 ? -26.137 17.499 42.196 1.00 61.16 110 ASN A N 1
ATOM 891 C CA . ASN A 1 110 ? -26.043 17.237 43.641 1.00 61.16 110 ASN A CA 1
ATOM 892 C C . ASN A 1 110 ? -26.522 15.822 44.054 1.00 61.16 110 ASN A C 1
ATOM 894 O O . ASN A 1 110 ? -26.935 15.582 45.195 1.00 61.16 110 ASN A O 1
ATOM 898 N N . LYS A 1 111 ? -26.465 14.855 43.127 1.00 58.94 111 LYS A N 1
ATOM 899 C CA . LYS A 1 111 ? -26.713 13.434 43.397 1.00 58.94 111 LYS A CA 1
ATOM 900 C C . LYS A 1 111 ? -25.455 12.852 44.042 1.00 58.94 111 LYS A C 1
ATOM 902 O O . LYS A 1 111 ? -24.539 12.421 43.353 1.00 58.94 111 LYS A O 1
ATOM 907 N N . ALA A 1 112 ? -25.388 12.861 45.374 1.00 55.34 112 ALA A N 1
ATOM 908 C CA . ALA A 1 112 ? -24.288 12.273 46.146 1.00 55.34 112 ALA A CA 1
ATOM 909 C C . ALA A 1 112 ? -23.915 10.877 45.618 1.00 55.34 112 ALA A C 1
ATOM 911 O O . ALA A 1 112 ? -24.719 9.974 45.813 1.00 55.34 112 ALA A O 1
ATOM 912 N N . LEU A 1 113 ? -22.743 10.732 44.970 1.00 60.59 113 LEU A N 1
ATOM 913 C CA . LEU A 1 113 ? -22.280 9.567 44.186 1.00 60.59 113 LEU A CA 1
A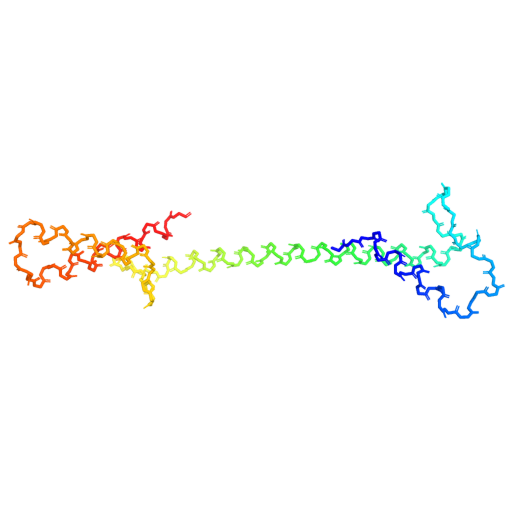TOM 914 C C . LEU A 1 113 ? -22.802 8.213 44.715 1.00 60.59 113 LEU A C 1
ATOM 916 O O . LEU A 1 113 ? -22.131 7.556 45.518 1.00 60.59 113 LEU A O 1
ATOM 920 N N . PRO A 1 114 ? -23.983 7.748 44.265 1.00 54.62 114 PRO A N 1
ATOM 921 C CA . PRO A 1 114 ? -24.439 6.399 44.522 1.00 54.62 114 PRO A CA 1
ATOM 922 C C . PRO A 1 114 ? -23.860 5.507 43.418 1.00 54.62 114 PRO A C 1
ATOM 924 O O . PRO A 1 114 ? -23.435 5.991 42.367 1.00 54.62 114 PRO A O 1
ATOM 927 N N . ALA A 1 115 ? -23.922 4.187 43.594 1.00 54.44 115 ALA A N 1
ATOM 928 C CA . ALA A 1 115 ? -23.576 3.211 42.551 1.00 54.44 115 ALA A CA 1
ATOM 929 C C . ALA A 1 115 ? -24.286 3.456 41.193 1.00 54.44 115 ALA A C 1
ATOM 931 O O . ALA A 1 115 ? -23.820 2.970 40.168 1.00 54.44 115 ALA A O 1
ATOM 932 N N . ALA A 1 116 ? -25.372 4.242 41.180 1.00 55.06 116 ALA A N 1
ATOM 933 C CA . ALA A 1 116 ? -26.026 4.747 39.973 1.00 55.06 116 ALA A CA 1
ATOM 934 C C . ALA A 1 116 ? -25.084 5.574 39.069 1.00 55.06 116 ALA A C 1
ATOM 936 O O . ALA A 1 116 ? -25.085 5.359 37.865 1.00 55.06 116 ALA A O 1
ATOM 937 N N . SER A 1 117 ? -24.201 6.408 39.637 1.00 70.19 117 SER A N 1
ATOM 938 C CA . SER A 1 117 ? -23.288 7.268 38.857 1.00 70.19 117 SER A CA 1
ATOM 939 C C . SER A 1 117 ? -22.248 6.488 38.045 1.00 70.19 117 SER A C 1
ATOM 941 O O . SER A 1 117 ? -21.908 6.886 36.940 1.00 70.19 117 SER A O 1
ATOM 943 N N . ILE A 1 118 ? -21.770 5.343 38.547 1.00 76.44 118 ILE A N 1
ATOM 944 C CA . ILE A 1 118 ? -20.796 4.510 37.822 1.00 76.44 118 ILE A CA 1
ATOM 945 C C . ILE A 1 118 ? -21.465 3.812 36.636 1.00 76.44 118 ILE A C 1
ATOM 947 O O . I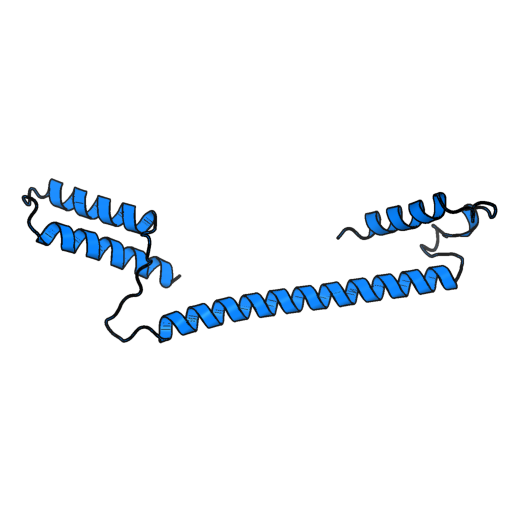LE A 1 118 ? -20.854 3.698 35.577 1.00 76.44 118 ILE A O 1
ATOM 951 N N . ASN A 1 119 ? -22.718 3.374 36.795 1.00 82.62 119 ASN A N 1
ATOM 952 C CA . ASN A 1 119 ? -23.481 2.800 35.689 1.00 82.62 119 ASN A CA 1
ATOM 953 C C . ASN A 1 119 ? -23.735 3.835 34.592 1.00 82.62 119 ASN A C 1
ATOM 955 O O . ASN A 1 119 ? -23.622 3.489 33.421 1.00 82.62 119 ASN A O 1
ATOM 959 N N . ASP A 1 120 ? -24.032 5.081 34.961 1.00 83.62 120 ASP A N 1
ATOM 960 C CA . ASP A 1 120 ? -24.266 6.162 34.000 1.00 83.62 120 ASP A CA 1
ATOM 961 C C . ASP A 1 120 ? -22.984 6.506 33.222 1.00 83.62 120 ASP A C 1
ATOM 963 O O . ASP A 1 120 ? -23.019 6.595 31.997 1.00 83.62 120 ASP A O 1
ATOM 967 N N . ILE A 1 121 ? -21.831 6.564 33.901 1.00 85.81 121 ILE A N 1
ATOM 968 C CA . ILE A 1 121 ? -20.510 6.730 33.267 1.00 85.81 121 ILE A CA 1
ATOM 969 C C . ILE A 1 121 ? -20.222 5.580 32.299 1.00 85.81 121 ILE A C 1
ATOM 971 O O . ILE A 1 121 ? -19.869 5.804 31.145 1.00 85.81 121 ILE A O 1
ATOM 975 N N . TYR A 1 122 ? -20.387 4.335 32.751 1.00 85.38 122 TYR A N 1
ATOM 976 C CA . TYR A 1 122 ? -20.093 3.164 31.924 1.00 85.38 122 TYR A CA 1
ATOM 977 C C . TYR A 1 122 ? -21.039 3.069 30.722 1.00 85.38 122 TYR A C 1
ATOM 979 O O . TYR A 1 122 ? -20.629 2.666 29.638 1.00 85.38 122 TYR A O 1
ATOM 987 N N . LYS A 1 123 ? -22.300 3.473 30.895 1.00 87.94 123 LYS A N 1
ATOM 988 C CA . LYS A 1 123 ? -23.282 3.549 29.818 1.00 87.94 123 LYS A CA 1
ATOM 989 C C . LYS A 1 123 ? -22.902 4.615 28.788 1.00 87.94 123 LYS A C 1
ATOM 991 O O . LYS A 1 123 ? -22.874 4.285 27.609 1.00 87.94 123 LYS A O 1
ATOM 996 N N . ALA A 1 124 ? -22.524 5.819 29.222 1.00 86.75 124 ALA A N 1
ATOM 997 C CA . ALA A 1 124 ? -22.066 6.884 28.327 1.00 86.75 124 ALA A CA 1
ATOM 998 C C . ALA A 1 124 ? -20.819 6.466 27.528 1.00 86.75 124 ALA A C 1
ATOM 1000 O O . ALA A 1 124 ? -20.740 6.683 26.323 1.00 86.75 124 ALA A O 1
ATOM 1001 N N . MET A 1 125 ? -19.872 5.779 28.177 1.00 89.56 125 MET A N 1
ATOM 1002 C CA . MET A 1 125 ? -18.706 5.211 27.497 1.00 89.56 125 MET A CA 1
ATOM 1003 C C . MET A 1 125 ? -19.080 4.161 26.438 1.00 89.56 125 MET A C 1
ATOM 1005 O O . MET A 1 125 ? -18.448 4.096 25.387 1.00 89.56 125 MET A O 1
ATOM 1009 N N . ILE A 1 126 ? -20.061 3.299 26.724 1.00 87.62 126 ILE A N 1
ATOM 1010 C CA . ILE A 1 126 ? -20.518 2.268 25.782 1.00 87.62 126 ILE A CA 1
ATOM 1011 C C . ILE A 1 126 ? -21.255 2.903 24.599 1.00 87.62 126 ILE A C 1
ATOM 1013 O O . ILE A 1 126 ? -21.017 2.493 23.468 1.00 87.62 126 ILE A O 1
ATOM 1017 N N . GLU A 1 127 ? -22.113 3.894 24.842 1.00 86.38 127 GLU A N 1
ATOM 1018 C CA . GLU A 1 127 ? -22.842 4.615 23.791 1.00 86.38 127 GLU A CA 1
ATOM 1019 C C . GLU A 1 127 ? -21.866 5.319 22.833 1.00 86.38 127 GLU A C 1
ATOM 1021 O O . GLU A 1 127 ? -21.955 5.121 21.622 1.00 86.38 127 GLU A O 1
ATOM 1026 N N . ALA A 1 128 ? -20.838 5.994 23.361 1.00 83.31 128 ALA A N 1
ATOM 1027 C CA . ALA A 1 128 ? -19.775 6.595 22.551 1.00 83.31 128 ALA A CA 1
ATOM 1028 C C . ALA A 1 128 ? -18.996 5.560 21.710 1.00 83.31 128 ALA A C 1
ATOM 1030 O O . ALA A 1 128 ? -18.661 5.804 20.552 1.00 83.31 128 ALA A O 1
ATOM 1031 N N . ALA A 1 129 ? -18.739 4.365 22.255 1.00 79.81 129 ALA A N 1
ATOM 1032 C CA . ALA A 1 129 ? -18.073 3.291 21.511 1.00 79.81 129 ALA A CA 1
ATOM 1033 C C . ALA A 1 129 ? -18.920 2.755 20.339 1.00 79.81 129 ALA A C 1
ATOM 1035 O O . ALA A 1 129 ? -18.373 2.293 19.333 1.00 79.81 129 ALA A O 1
ATOM 1036 N N . GLN A 1 130 ? -20.250 2.796 20.465 1.00 70.69 130 GLN A N 1
ATOM 1037 C CA . GLN A 1 130 ? -21.183 2.343 19.431 1.00 70.69 130 GLN A CA 1
ATOM 1038 C C . GLN A 1 130 ? -21.334 3.350 18.292 1.00 70.69 130 GLN A C 1
ATOM 1040 O O . GLN A 1 130 ? -21.470 2.941 17.141 1.00 70.69 130 GLN A O 1
ATOM 1045 N N . GLU A 1 131 ? -21.297 4.648 18.583 1.00 63.00 131 GLU A N 1
ATOM 1046 C CA . GLU A 1 131 ? -21.341 5.686 17.547 1.00 63.00 131 GLU A CA 1
ATOM 1047 C C . GLU A 1 131 ? -20.105 5.607 16.636 1.00 63.00 131 GLU A C 1
ATOM 1049 O O . GLU A 1 131 ? -20.249 5.628 15.418 1.00 63.00 131 GLU A O 1
ATOM 1054 N N . GLN A 1 132 ? -18.920 5.323 17.192 1.00 58.34 132 GLN A N 1
ATOM 1055 C CA . GLN A 1 132 ? -17.686 5.112 16.416 1.00 58.34 132 GLN A CA 1
ATOM 1056 C C . GLN A 1 132 ? -17.681 3.863 15.518 1.00 58.34 132 GLN A C 1
ATOM 1058 O O . GLN A 1 132 ? -16.849 3.758 14.621 1.00 58.34 132 GLN A O 1
ATOM 1063 N N . THR A 1 133 ? -18.538 2.872 15.787 1.00 53.78 133 THR A N 1
ATOM 1064 C CA . THR A 1 133 ? -18.604 1.626 14.996 1.00 53.78 133 THR A CA 1
ATOM 1065 C C . THR A 1 133 ? -19.686 1.644 13.915 1.00 53.78 133 THR A C 1
ATOM 1067 O O . THR A 1 133 ? -19.769 0.686 13.145 1.00 53.78 133 THR A O 1
ATOM 1070 N N . ASN A 1 134 ? -20.497 2.708 13.851 1.00 50.31 134 ASN A N 1
ATOM 1071 C CA . ASN A 1 134 ? -21.602 2.864 12.900 1.00 50.31 134 ASN A CA 1
ATOM 1072 C C . ASN A 1 134 ? -21.341 3.896 11.779 1.00 50.31 134 ASN A C 1
ATOM 1074 O O . ASN A 1 134 ? -22.222 4.060 10.932 1.00 50.31 134 ASN A O 1
ATOM 1078 N N . ASP A 1 135 ? -20.163 4.530 11.751 1.00 39.59 135 ASP A N 1
ATOM 1079 C CA . ASP A 1 135 ? -19.655 5.387 10.658 1.00 39.59 135 ASP A CA 1
ATOM 1080 C C . ASP A 1 135 ? -18.597 4.656 9.809 1.00 39.59 135 ASP A C 1
ATOM 1082 O O . ASP A 1 135 ? -18.565 4.886 8.575 1.00 39.59 135 ASP A O 1
#